Protein AF-A0A933NCF4-F1 (afdb_monomer)

pLDDT: mean 85.51, std 15.89, range [31.7, 97.94]

Sequence (142 aa):
MVDAKTGATLSNQYRYEPEQPKRKHHWNSSDAGFVAIDGTLVAKCPADVSSAEAESELNSGIAWFKGGGQDPDRIYVVWRGALFRAVRTRAGLSYHGFPEHRDELEVLPKHVRLAIFHRARELGQEEALRDWIARQPSRGDA

Foldseek 3Di:
DDDPDAQDQDPAQAAEDEDPDCPVAPDPAQDWAWDDDPLDIDTHHGPPDDRVNVSVQQNRFGADDDPDDPGGQWTWGQDPLFIKIWGDPDPRYYTYITTDALVNLVPDDPSSNVVNLVVCVVVVNNVSNVVRRVPHDDSVVD

Secondary structure (DSSP, 8-state):
------SPPPSSPPEE---S-GGG----SSS-EEEEETTEEEEE--TT--HHHHHHHHHTSEEE-SSS-SS-SEEEEEETTEEEEEEEEETTTEEEEEEPPHHHHHTS-HHHHHHHHHHHHHTT-HHHHHHHHHTSPPGGG-

Nearest PDB structures (foldseek):
  3bpq-assembly1_B  TM=4.650E-01  e=5.357E+00  Methanocaldococcus jannaschii DSM 2661
  1xbp-assembly1_T  TM=2.454E-01  e=1.547E+00  Deinococcus radiodurans
  3g5o-assembly1_B  TM=5.088E-01  e=9.970E+00  Mycobacterium tuberculosis H37Rv
  2khe-assembly1_A  TM=4.736E-01  e=9.970E+00  Thermus thermophilus HB8

Solvent-accessible surface area (backbone atoms only — not comparable to full-atom values): 8354 Å² total; per-residue (Å²): 136,86,78,87,79,65,76,47,74,58,91,62,84,49,42,60,46,80,82,81,80,59,84,90,54,79,39,95,39,80,60,67,45,70,47,68,55,95,62,39,76,42,65,24,52,32,59,75,70,44,69,68,55,51,21,55,45,55,48,69,22,42,47,38,60,81,87,73,58,96,52,58,53,32,32,40,31,76,55,97,25,35,52,29,39,24,37,63,75,38,88,86,44,26,28,33,73,42,47,54,53,56,76,62,55,69,74,43,58,67,70,59,52,49,48,52,50,50,52,20,47,78,70,72,25,38,66,49,31,52,54,49,48,71,72,51,80,56,83,88,75,66

Mean predicted aligned error: 6.55 Å

Structure (mmCIF, N/CA/C/O backbone):
data_AF-A0A933NCF4-F1
#
_entry.id   AF-A0A933NCF4-F1
#
loop_
_atom_site.group_PDB
_atom_site.id
_atom_site.type_symbol
_atom_site.label_atom_id
_atom_site.label_alt_id
_atom_site.label_comp_id
_atom_site.label_asym_id
_atom_site.label_entity_id
_atom_site.label_seq_id
_atom_site.pdbx_PDB_ins_code
_atom_site.Cartn_x
_atom_site.Cartn_y
_atom_site.Cartn_z
_atom_site.occupancy
_atom_site.B_iso_or_equiv
_atom_site.auth_seq_id
_atom_site.auth_comp_id
_atom_site.auth_asym_id
_atom_site.auth_atom_id
_atom_site.pdbx_PDB_model_num
ATOM 1 N N . MET A 1 1 ? -5.644 -5.356 30.635 1.00 32.31 1 MET A N 1
ATOM 2 C CA . MET A 1 1 ? -4.675 -5.399 29.520 1.00 32.31 1 MET A CA 1
ATOM 3 C C . MET A 1 1 ? -5.426 -4.895 28.306 1.00 32.31 1 MET A C 1
ATOM 5 O O . MET A 1 1 ? -6.384 -5.547 27.927 1.00 32.31 1 MET A O 1
ATOM 9 N N . VAL A 1 2 ? -5.133 -3.680 27.844 1.00 37.25 2 VAL A N 1
ATOM 10 C CA . VAL A 1 2 ? -5.957 -2.983 26.842 1.00 37.25 2 VAL A CA 1
ATOM 11 C C . VAL A 1 2 ? -5.555 -3.350 25.416 1.00 37.25 2 VAL A C 1
ATOM 13 O O . VAL A 1 2 ? -4.380 -3.552 25.116 1.00 37.25 2 VAL A O 1
ATOM 16 N N . ASP A 1 3 ? -6.592 -3.459 24.596 1.00 31.70 3 ASP A N 1
ATOM 17 C CA . ASP A 1 3 ? -6.702 -4.080 23.286 1.00 31.70 3 ASP A CA 1
ATOM 18 C C . ASP A 1 3 ? -5.779 -3.532 22.191 1.00 31.70 3 ASP A C 1
ATOM 20 O O . ASP A 1 3 ? -5.630 -2.323 21.998 1.00 31.70 3 ASP A O 1
ATOM 24 N N . ALA A 1 4 ? -5.255 -4.451 21.375 1.00 41.00 4 ALA A N 1
ATOM 25 C CA . ALA A 1 4 ? -4.767 -4.149 20.037 1.00 41.00 4 ALA A CA 1
ATOM 26 C C . ALA A 1 4 ? -5.975 -3.766 19.165 1.00 41.00 4 ALA A C 1
ATOM 28 O O . ALA A 1 4 ? -6.655 -4.635 18.621 1.00 41.00 4 ALA A O 1
ATOM 29 N N . LYS A 1 5 ? -6.284 -2.465 19.091 1.00 41.84 5 LYS A N 1
ATOM 30 C CA . LYS A 1 5 ? -7.397 -1.952 18.286 1.00 41.84 5 LYS A CA 1
ATOM 31 C C . LY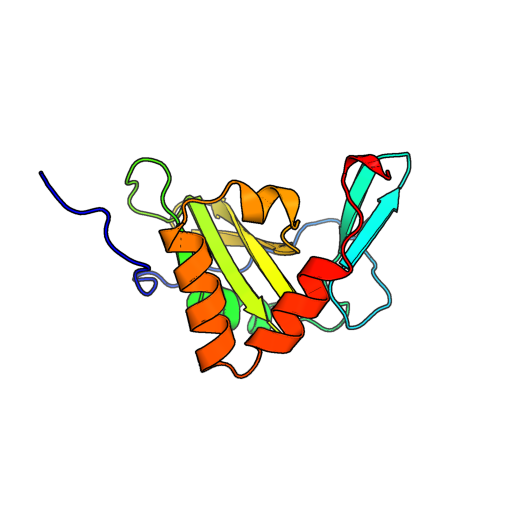S A 1 5 ? -7.215 -2.340 16.816 1.00 41.84 5 LYS A C 1
ATOM 33 O O . LYS A 1 5 ? -6.271 -1.933 16.145 1.00 41.84 5 LYS A O 1
ATOM 38 N N . THR A 1 6 ? -8.161 -3.162 16.386 1.00 44.41 6 THR A N 1
ATOM 39 C CA . THR A 1 6 ? -8.505 -3.629 15.044 1.00 44.41 6 THR A CA 1
ATOM 40 C C . THR A 1 6 ? -8.459 -2.511 14.002 1.00 44.41 6 THR A C 1
ATOM 42 O O . THR A 1 6 ? -8.674 -1.357 14.360 1.00 44.41 6 THR A O 1
ATOM 45 N N . GLY A 1 7 ? -8.226 -2.874 12.731 1.00 46.50 7 GLY A N 1
ATOM 46 C CA . GLY A 1 7 ? -8.176 -1.999 11.549 1.00 46.50 7 GLY A CA 1
ATOM 47 C C . GLY A 1 7 ? -9.205 -0.872 11.572 1.00 46.50 7 GLY A C 1
ATOM 48 O O . GLY A 1 7 ? -10.337 -1.036 11.126 1.00 46.50 7 GLY A O 1
ATOM 49 N N . ALA A 1 8 ? -8.790 0.255 12.143 1.00 50.12 8 ALA A N 1
ATOM 50 C CA . ALA A 1 8 ? -9.633 1.411 12.347 1.00 50.12 8 ALA A CA 1
ATOM 51 C C . ALA A 1 8 ? -9.756 2.163 11.0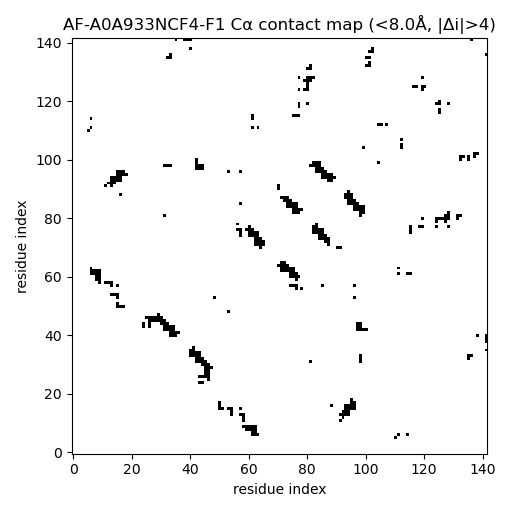26 1.00 50.12 8 ALA A C 1
ATOM 53 O O . ALA A 1 8 ? -8.749 2.462 10.381 1.00 50.12 8 ALA A O 1
ATOM 54 N N . THR A 1 9 ? -10.991 2.482 10.652 1.00 54.72 9 THR A N 1
ATOM 55 C CA . THR A 1 9 ? -11.291 3.476 9.625 1.00 54.72 9 THR A CA 1
ATOM 56 C C . THR A 1 9 ? -10.524 4.759 9.946 1.00 54.72 9 THR A C 1
ATOM 58 O O . THR A 1 9 ? -10.500 5.196 11.101 1.00 54.72 9 THR A O 1
ATOM 61 N N . LEU A 1 10 ? -9.866 5.340 8.943 1.00 63.72 10 LEU A N 1
ATOM 62 C CA . LEU A 1 10 ? -9.057 6.543 9.116 1.00 63.72 10 LEU A CA 1
ATOM 63 C C . LEU A 1 10 ? -9.941 7.690 9.617 1.00 63.72 10 LEU A C 1
ATOM 65 O O . LEU A 1 10 ? -10.940 8.038 8.993 1.00 63.72 10 LEU A O 1
ATOM 69 N N . SER A 1 11 ? -9.587 8.268 10.765 1.00 63.53 11 SER A N 1
ATOM 70 C CA . SER A 1 11 ? -10.312 9.402 11.351 1.00 63.53 11 SER A CA 1
ATOM 71 C C . SER A 1 11 ? -9.918 10.747 10.734 1.00 63.53 11 SER A C 1
ATOM 73 O O . SER A 1 11 ? -10.637 11.727 10.905 1.00 63.53 11 SER A O 1
ATOM 75 N N . ASN A 1 12 ? -8.785 10.793 10.027 1.00 75.56 12 ASN A N 1
ATOM 76 C CA . ASN A 1 12 ? -8.256 11.978 9.360 1.00 75.56 12 ASN A CA 1
ATOM 77 C C . ASN A 1 12 ? -8.249 11.763 7.846 1.00 75.56 12 ASN A C 1
ATOM 79 O O . ASN A 1 12 ? -7.929 10.672 7.379 1.00 75.56 12 ASN A O 1
ATOM 83 N N . GLN A 1 13 ? -8.542 12.828 7.096 1.00 88.50 13 GLN A N 1
ATOM 84 C CA . GLN A 1 13 ? -8.290 12.858 5.659 1.00 88.50 13 GLN A CA 1
ATOM 85 C C . GLN A 1 13 ? -6.817 13.188 5.406 1.00 88.50 13 GLN A C 1
ATOM 87 O O . GLN A 1 13 ? -6.347 14.275 5.748 1.00 88.50 13 GLN A O 1
ATOM 92 N N . TYR A 1 14 ? -6.098 12.252 4.802 1.00 92.44 14 TYR A N 1
ATOM 93 C CA . TYR A 1 14 ? -4.702 12.390 4.414 1.00 92.44 14 TYR A CA 1
ATOM 94 C C . TYR A 1 14 ? -4.569 12.710 2.929 1.00 92.44 14 TYR A C 1
ATOM 96 O O . TYR A 1 14 ? -5.355 12.244 2.107 1.00 92.44 14 TYR A O 1
ATOM 104 N N . ARG A 1 15 ? -3.538 13.479 2.579 1.00 94.75 15 ARG A N 1
ATOM 105 C CA . ARG A 1 15 ? -3.219 13.805 1.188 1.00 94.75 15 ARG A CA 1
ATOM 106 C C . ARG A 1 15 ? -2.280 12.783 0.575 1.00 94.75 15 ARG A C 1
ATOM 108 O O . ARG A 1 15 ? -1.304 12.378 1.213 1.00 94.75 15 ARG A O 1
ATOM 115 N N . TYR A 1 16 ? -2.530 12.429 -0.679 1.00 92.44 16 TYR A N 1
ATOM 116 C CA . TYR A 1 16 ? -1.577 11.639 -1.448 1.00 92.44 16 TYR A CA 1
ATOM 117 C C . TYR A 1 16 ? -0.459 12.531 -1.995 1.00 92.44 16 TYR A C 1
ATOM 119 O O . TYR A 1 16 ? -0.705 13.545 -2.650 1.00 92.44 16 TYR A O 1
ATOM 127 N N . GLU A 1 17 ? 0.786 12.140 -1.743 1.00 90.69 17 GLU A N 1
ATOM 128 C CA . GLU A 1 17 ? 1.973 12.844 -2.216 1.00 90.69 17 GLU A CA 1
ATOM 129 C C . GLU A 1 17 ? 2.754 11.941 -3.183 1.00 90.69 17 GLU A C 1
ATOM 131 O O . GLU A 1 17 ? 3.308 10.924 -2.762 1.00 90.69 17 GLU A O 1
ATOM 136 N N . PRO A 1 18 ? 2.789 12.249 -4.493 1.00 83.75 18 PRO A N 1
ATOM 137 C CA . PRO A 1 18 ? 3.557 11.467 -5.456 1.00 83.75 18 PRO A CA 1
ATOM 138 C C . PRO A 1 18 ? 5.061 11.741 -5.317 1.00 83.75 18 PRO A C 1
ATOM 140 O O . PRO A 1 18 ? 5.474 12.856 -5.000 1.00 83.75 18 PRO A O 1
ATOM 143 N N . GLU A 1 19 ? 5.895 10.749 -5.630 1.00 73.94 19 GLU A N 1
ATOM 144 C CA . GLU A 1 19 ? 7.352 10.916 -5.638 1.00 73.94 19 GLU A CA 1
ATOM 145 C C . GLU A 1 19 ? 7.801 11.881 -6.759 1.00 73.94 19 GLU A C 1
ATOM 147 O O . GLU A 1 19 ? 7.357 11.782 -7.910 1.00 73.94 19 GLU A O 1
ATOM 152 N N . GLN A 1 20 ? 8.707 12.815 -6.438 1.00 60.81 20 GLN A N 1
ATOM 153 C CA . GLN A 1 20 ? 9.391 13.683 -7.407 1.00 60.81 20 GLN A CA 1
ATOM 154 C C . GLN A 1 20 ? 10.915 13.458 -7.342 1.00 60.81 20 GLN A C 1
ATOM 156 O O . GLN A 1 20 ? 11.446 13.467 -6.234 1.00 60.81 20 GLN A O 1
ATOM 161 N N . PRO A 1 21 ? 11.666 13.348 -8.465 1.00 56.16 21 PRO A N 1
ATOM 162 C CA . PRO A 1 21 ? 11.265 13.308 -9.874 1.00 56.16 21 PRO A CA 1
ATOM 163 C C . PRO A 1 21 ? 11.154 11.876 -10.455 1.00 56.16 21 PRO A C 1
ATOM 165 O O . PRO A 1 21 ? 11.980 11.000 -10.209 1.00 56.16 21 PRO A O 1
ATOM 168 N N . LYS A 1 22 ? 10.174 11.686 -11.350 1.00 54.69 22 LYS A N 1
ATOM 169 C CA . LYS A 1 22 ? 9.673 10.416 -11.930 1.00 54.69 22 LYS A CA 1
ATOM 170 C C . LYS A 1 22 ? 10.653 9.555 -12.757 1.00 54.69 22 LYS A C 1
ATOM 172 O O . LYS A 1 22 ? 10.257 8.521 -13.295 1.00 54.69 22 LYS A O 1
ATOM 177 N N . ARG A 1 23 ? 11.926 9.937 -12.906 1.00 48.62 23 ARG A N 1
ATOM 178 C CA . ARG A 1 23 ? 12.799 9.401 -13.974 1.00 48.62 23 ARG A CA 1
ATOM 179 C C . ARG A 1 23 ? 13.133 7.905 -13.829 1.00 48.62 23 ARG A C 1
ATOM 181 O O . ARG A 1 23 ? 13.446 7.266 -14.826 1.00 48.62 23 ARG A O 1
ATOM 188 N N . LYS A 1 24 ? 13.025 7.332 -12.623 1.00 48.88 24 LYS A N 1
ATOM 189 C CA . LYS A 1 24 ? 13.285 5.903 -12.357 1.00 48.88 24 LYS A CA 1
ATOM 190 C C . LYS A 1 24 ? 12.023 5.030 -12.307 1.00 48.88 24 LYS A C 1
ATOM 192 O O . LYS A 1 24 ? 12.143 3.815 -12.168 1.00 48.88 24 LYS A O 1
ATOM 197 N N . HIS A 1 25 ? 10.823 5.601 -12.464 1.00 51.31 25 HIS A N 1
ATOM 198 C CA . HIS A 1 25 ? 9.548 4.910 -12.199 1.00 51.31 25 HIS A CA 1
ATOM 199 C C . HIS A 1 25 ? 8.507 5.044 -13.320 1.00 51.31 25 HIS A C 1
ATOM 201 O O . HIS A 1 25 ? 7.341 4.757 -13.079 1.00 51.31 25 HIS A O 1
ATOM 207 N N . HIS A 1 26 ? 8.901 5.421 -14.546 1.00 57.88 26 HIS A N 1
ATOM 208 C CA . HIS A 1 26 ? 8.020 5.324 -15.720 1.00 57.88 26 HIS A CA 1
ATOM 209 C C . HIS A 1 26 ? 7.784 3.852 -16.064 1.00 57.88 26 HIS A C 1
ATOM 211 O O . HIS A 1 26 ? 8.465 3.244 -16.886 1.00 57.88 26 HIS A O 1
ATOM 217 N N . TRP A 1 27 ? 6.863 3.256 -15.329 1.00 75.12 27 TRP A N 1
ATOM 218 C CA . TRP A 1 27 ? 6.255 1.994 -15.661 1.00 75.12 27 TRP A CA 1
ATOM 219 C C . TRP A 1 27 ? 5.303 2.237 -16.834 1.00 75.12 27 TRP A C 1
ATOM 221 O O . TRP A 1 27 ? 4.514 3.173 -16.790 1.00 75.12 27 TRP A O 1
ATOM 231 N N . ASN A 1 28 ? 5.400 1.431 -17.891 1.00 75.19 28 ASN A N 1
ATOM 232 C CA . ASN A 1 28 ? 4.546 1.549 -19.082 1.00 75.19 28 ASN A CA 1
ATOM 233 C C . ASN A 1 28 ? 3.357 0.571 -19.046 1.00 75.19 28 ASN A C 1
ATOM 235 O O . ASN A 1 28 ? 2.771 0.279 -20.084 1.00 75.19 28 ASN A O 1
ATOM 239 N N . SER A 1 29 ? 3.028 0.022 -17.875 1.00 81.75 29 SER A N 1
ATOM 240 C CA . SER A 1 29 ? 1.931 -0.932 -17.702 1.00 81.75 29 SER A CA 1
ATOM 241 C C . SER A 1 29 ? 0.842 -0.370 -16.780 1.00 81.75 29 SER A C 1
ATOM 243 O O . SER A 1 29 ? 1.085 0.507 -15.949 1.00 81.75 29 SER A O 1
ATOM 245 N N . SER A 1 30 ? -0.387 -0.847 -16.963 1.00 85.25 30 SER A N 1
ATOM 246 C CA . SER A 1 30 ? -1.540 -0.544 -16.108 1.00 85.25 30 SER A CA 1
ATOM 247 C C . SER A 1 30 ? -1.583 -1.392 -14.833 1.00 85.25 30 SER A C 1
ATOM 249 O O . SER A 1 30 ? -2.469 -1.213 -14.003 1.00 85.25 30 SER A O 1
ATOM 251 N N . ASP A 1 31 ? -0.654 -2.336 -14.675 1.00 87.81 31 ASP A N 1
ATOM 252 C CA . ASP A 1 31 ? -0.645 -3.282 -13.561 1.00 87.81 31 ASP A CA 1
ATOM 253 C C . ASP A 1 31 ? 0.489 -2.972 -12.597 1.00 87.81 31 ASP A C 1
ATOM 255 O O . ASP A 1 31 ? 1.604 -2.686 -13.016 1.00 87.81 31 ASP A O 1
ATOM 259 N N . ALA A 1 32 ? 0.239 -3.049 -11.292 1.00 91.50 32 ALA A N 1
ATOM 260 C CA . ALA A 1 32 ? 1.289 -2.836 -10.305 1.00 91.50 32 ALA A CA 1
ATOM 261 C C . ALA A 1 32 ? 2.284 -3.999 -10.333 1.00 91.50 32 ALA A C 1
ATOM 263 O O . ALA A 1 32 ? 1.885 -5.160 -10.477 1.00 91.50 32 ALA A O 1
ATOM 264 N N . GLY A 1 33 ? 3.568 -3.720 -10.127 1.00 91.88 33 GLY A N 1
ATOM 265 C CA . GLY A 1 33 ? 4.567 -4.780 -10.145 1.00 91.88 33 GLY A CA 1
ATOM 266 C C . GLY A 1 33 ? 5.933 -4.377 -9.626 1.00 91.88 33 GLY A C 1
ATOM 267 O O . GLY A 1 33 ? 6.117 -3.324 -9.013 1.00 91.88 33 GLY A O 1
ATOM 268 N N . PHE A 1 34 ? 6.890 -5.261 -9.883 1.00 91.31 34 PHE A N 1
ATOM 269 C CA . PHE A 1 34 ? 8.272 -5.123 -9.461 1.00 91.31 34 PHE A CA 1
ATOM 270 C C . PHE A 1 34 ? 9.205 -5.489 -10.612 1.00 91.31 34 PHE A C 1
ATOM 272 O O . PHE A 1 34 ? 8.904 -6.393 -11.389 1.00 91.31 34 PHE A O 1
ATOM 279 N N . VAL A 1 35 ? 10.339 -4.799 -10.708 1.00 88.81 35 VAL A N 1
ATOM 280 C CA . VAL A 1 35 ? 11.424 -5.130 -11.646 1.00 88.81 35 VAL A CA 1
ATOM 281 C C . VAL A 1 35 ? 12.758 -5.097 -10.928 1.00 88.81 35 VAL A C 1
ATOM 283 O O . VAL A 1 35 ? 13.005 -4.188 -10.138 1.00 88.81 35 VAL A O 1
ATOM 286 N N . ALA A 1 36 ? 13.622 -6.064 -11.220 1.00 88.38 36 ALA A N 1
ATOM 287 C CA . ALA A 1 36 ? 15.010 -6.020 -10.791 1.00 88.38 36 ALA A CA 1
ATOM 288 C C . ALA A 1 36 ? 15.781 -5.026 -11.675 1.00 88.38 36 ALA A C 1
ATOM 290 O O . ALA A 1 36 ? 15.765 -5.128 -12.902 1.00 88.38 36 ALA A O 1
ATOM 291 N N . ILE A 1 37 ? 16.423 -4.041 -11.052 1.00 85.25 37 ILE A N 1
ATOM 292 C CA . ILE A 1 37 ? 17.336 -3.087 -11.688 1.00 85.25 37 ILE A CA 1
ATOM 293 C C . ILE A 1 37 ? 18.622 -3.123 -1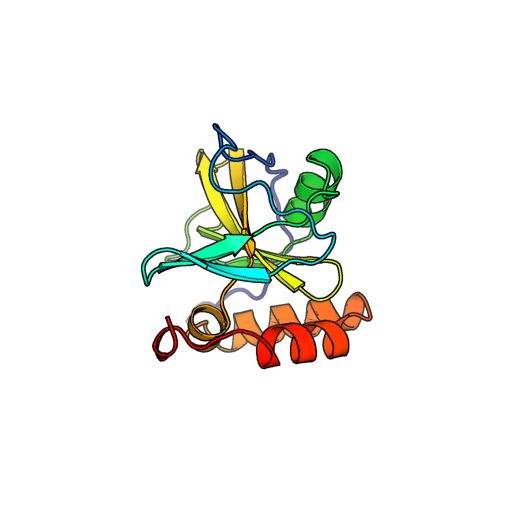0.869 1.00 85.25 37 ILE A C 1
ATOM 295 O O . ILE A 1 37 ? 18.590 -2.797 -9.685 1.00 85.25 37 ILE A O 1
ATOM 299 N N . ASP A 1 38 ? 19.729 -3.543 -11.481 1.00 85.50 38 ASP A N 1
ATOM 300 C CA . ASP A 1 38 ? 21.044 -3.652 -10.831 1.00 85.50 38 ASP A CA 1
ATOM 301 C C . ASP A 1 38 ? 21.001 -4.430 -9.497 1.00 85.50 38 ASP A C 1
ATOM 303 O O . ASP A 1 38 ? 21.497 -3.970 -8.468 1.00 85.50 38 ASP A O 1
ATOM 307 N N . GLY A 1 39 ? 20.324 -5.584 -9.485 1.00 82.94 39 GLY A N 1
ATOM 308 C CA . GLY A 1 39 ? 20.160 -6.420 -8.286 1.00 82.94 39 GLY A CA 1
ATOM 309 C C . GLY A 1 39 ? 19.198 -5.864 -7.232 1.00 82.94 39 GLY A C 1
ATOM 310 O O . GLY A 1 39 ? 19.039 -6.424 -6.152 1.00 82.94 39 GLY A O 1
ATOM 311 N N . THR A 1 40 ? 18.545 -4.734 -7.515 1.00 84.19 40 THR A N 1
ATOM 312 C CA . THR A 1 40 ? 17.574 -4.112 -6.614 1.00 84.19 40 THR A CA 1
ATOM 313 C C . THR A 1 40 ? 16.171 -4.283 -7.162 1.00 84.19 40 THR A C 1
ATOM 315 O O . THR A 1 40 ? 15.858 -3.839 -8.267 1.00 84.19 40 THR A O 1
ATOM 318 N N . LEU A 1 41 ? 15.290 -4.878 -6.364 1.00 88.50 41 LEU A N 1
ATOM 319 C CA . LEU A 1 41 ? 13.883 -4.978 -6.711 1.00 88.50 41 LEU A CA 1
ATOM 320 C C . LEU A 1 41 ? 13.182 -3.625 -6.514 1.00 88.50 41 LEU A C 1
ATOM 322 O O . LEU A 1 41 ? 13.062 -3.125 -5.396 1.00 88.50 41 LEU A O 1
ATOM 326 N N . VAL A 1 42 ? 12.707 -3.032 -7.606 1.00 87.75 42 VAL A N 1
ATOM 327 C CA . VAL A 1 42 ? 12.062 -1.716 -7.627 1.00 87.75 42 VAL A CA 1
ATOM 328 C C . VAL A 1 42 ? 10.558 -1.876 -7.800 1.00 87.75 42 VAL A C 1
ATOM 330 O O . VAL A 1 42 ? 10.103 -2.431 -8.800 1.00 87.75 42 VAL A O 1
ATOM 333 N N . ALA A 1 43 ? 9.793 -1.341 -6.847 1.00 90.38 43 ALA A N 1
ATOM 334 C CA . ALA A 1 43 ? 8.337 -1.276 -6.911 1.00 90.38 43 ALA A CA 1
ATOM 335 C C . ALA A 1 43 ? 7.869 -0.261 -7.964 1.00 90.38 43 ALA A C 1
ATOM 337 O O . ALA A 1 43 ? 8.480 0.798 -8.163 1.00 90.38 43 ALA A O 1
ATOM 338 N N . LYS A 1 44 ? 6.788 -0.598 -8.666 1.00 89.38 44 LYS A N 1
ATOM 339 C CA . LYS A 1 44 ? 6.306 0.166 -9.814 1.00 89.38 44 LYS A CA 1
ATOM 340 C C . LYS A 1 44 ? 4.793 0.309 -9.788 1.00 89.38 44 LYS A C 1
ATOM 342 O O . LYS A 1 44 ? 4.053 -0.674 -9.845 1.00 89.38 44 LYS A O 1
ATOM 347 N N . CYS A 1 45 ? 4.357 1.559 -9.694 1.00 89.19 45 CYS A N 1
ATOM 348 C CA . CYS A 1 45 ? 2.951 1.921 -9.741 1.00 89.19 45 CYS A CA 1
ATOM 349 C C . CYS A 1 45 ? 2.423 1.853 -11.181 1.00 89.19 45 CYS A C 1
ATOM 351 O O . CYS A 1 45 ? 3.176 2.147 -12.114 1.00 89.19 45 CYS A O 1
ATOM 353 N N . PRO A 1 46 ? 1.135 1.532 -11.363 1.00 88.38 46 PRO A N 1
ATOM 354 C CA . PRO A 1 46 ? 0.462 1.655 -12.649 1.00 88.38 46 PRO A CA 1
ATOM 355 C C . PRO A 1 46 ? 0.586 3.048 -13.253 1.00 88.38 46 PRO A C 1
ATOM 357 O O . PRO A 1 46 ? 0.557 4.051 -12.542 1.00 88.38 46 PRO A O 1
ATOM 360 N N . ALA A 1 47 ? 0.736 3.106 -14.573 1.00 85.75 47 ALA A N 1
ATOM 361 C CA . ALA A 1 47 ? 0.914 4.361 -15.300 1.00 85.75 47 ALA A CA 1
ATOM 362 C C . ALA A 1 47 ? -0.346 5.243 -15.297 1.00 85.75 47 ALA A C 1
ATOM 364 O O . ALA A 1 47 ? -0.259 6.455 -15.495 1.00 85.75 47 ALA A O 1
ATOM 365 N N . ASP A 1 48 ? -1.506 4.617 -15.113 1.00 87.06 48 ASP A N 1
ATOM 366 C CA . ASP A 1 48 ? -2.841 5.197 -15.231 1.00 87.06 48 ASP A CA 1
ATOM 367 C C . ASP A 1 48 ? -3.457 5.608 -13.887 1.00 87.06 48 ASP A C 1
ATOM 369 O O . ASP A 1 48 ? -4.511 6.242 -13.884 1.00 87.06 48 ASP A O 1
ATOM 373 N N . VAL A 1 49 ? -2.803 5.320 -12.753 1.00 87.81 49 VAL A N 1
ATOM 374 C CA . VAL A 1 49 ? -3.315 5.744 -11.444 1.00 87.81 49 VAL A CA 1
ATOM 375 C C . VAL A 1 49 ? -3.235 7.265 -11.307 1.00 87.81 49 VAL A C 1
ATOM 377 O O . VAL A 1 49 ? -2.164 7.879 -11.391 1.00 87.81 49 VAL A O 1
ATOM 380 N N . SER A 1 50 ? -4.386 7.900 -11.089 1.00 90.31 50 SER A N 1
ATOM 381 C CA . SER A 1 50 ? -4.446 9.345 -10.863 1.00 90.31 50 SER A CA 1
ATOM 382 C C . SER A 1 50 ? -4.158 9.688 -9.399 1.00 90.31 50 SER A C 1
ATOM 384 O O . SER A 1 50 ? -4.443 8.902 -8.497 1.00 90.31 50 SER A O 1
ATOM 386 N N . SER A 1 51 ? -3.644 10.891 -9.124 1.00 90.31 51 SER A N 1
ATOM 387 C CA . SER A 1 51 ? -3.437 11.336 -7.736 1.00 90.31 51 SER A CA 1
ATOM 388 C C . SER A 1 51 ? -4.741 11.396 -6.934 1.00 90.31 51 SER A C 1
ATOM 390 O O . SER A 1 51 ? -4.725 11.126 -5.741 1.00 90.31 51 SER A O 1
ATOM 392 N N . ALA A 1 52 ? -5.859 11.741 -7.581 1.00 91.12 52 ALA A N 1
ATOM 393 C CA . ALA A 1 52 ? -7.167 11.812 -6.933 1.00 91.12 52 ALA A CA 1
ATOM 394 C C . ALA A 1 52 ? -7.683 10.420 -6.547 1.00 91.12 52 ALA A C 1
ATOM 396 O O . ALA A 1 52 ? -8.196 10.229 -5.448 1.00 91.12 52 ALA A O 1
ATOM 397 N N . GLU A 1 53 ? -7.500 9.440 -7.431 1.00 92.62 53 GLU A N 1
ATOM 398 C CA . GLU A 1 53 ? -7.816 8.043 -7.141 1.00 92.62 53 GLU A CA 1
ATOM 399 C C . GLU A 1 53 ? -6.925 7.503 -6.022 1.00 92.62 53 GLU A C 1
ATOM 401 O O . GLU A 1 53 ? -7.435 6.991 -5.032 1.00 92.62 53 GLU A O 1
ATOM 406 N N . ALA A 1 54 ? -5.609 7.714 -6.107 1.00 92.75 54 ALA A N 1
ATOM 407 C CA . ALA A 1 54 ? -4.676 7.304 -5.062 1.00 92.75 54 ALA A CA 1
ATOM 408 C C . ALA A 1 54 ? -5.010 7.924 -3.694 1.00 92.75 54 ALA A C 1
ATOM 410 O O . ALA A 1 54 ? -4.898 7.250 -2.674 1.00 92.75 54 ALA A O 1
ATOM 411 N N . GLU A 1 55 ? -5.448 9.186 -3.657 1.00 94.56 55 GLU A N 1
ATOM 412 C CA . GLU A 1 55 ? -5.893 9.848 -2.427 1.00 94.56 55 GLU A CA 1
ATOM 413 C C . GLU A 1 55 ? -7.208 9.266 -1.894 1.00 94.56 55 GLU A C 1
ATOM 415 O O . GLU A 1 55 ? -7.327 9.021 -0.693 1.00 94.56 55 GLU A O 1
ATOM 420 N N . SER A 1 56 ? -8.184 9.006 -2.768 1.00 93.94 56 SER A N 1
ATOM 421 C CA . SER A 1 56 ? -9.443 8.350 -2.393 1.00 93.94 56 SER A CA 1
ATOM 422 C C . SER A 1 56 ? -9.179 6.981 -1.767 1.00 93.94 56 SER A C 1
ATOM 424 O O . SER A 1 56 ? -9.668 6.672 -0.679 1.00 93.94 56 SER A O 1
ATOM 426 N N . GLU A 1 57 ? -8.342 6.180 -2.422 1.00 93.69 57 GLU A N 1
ATOM 427 C CA . GLU A 1 57 ? -7.987 4.844 -1.963 1.00 93.69 57 GLU A CA 1
ATOM 428 C C . GLU A 1 57 ? -7.185 4.879 -0.658 1.00 93.69 57 GLU A C 1
ATOM 430 O O . GLU A 1 57 ? -7.507 4.142 0.276 1.00 93.69 57 GLU A O 1
ATOM 435 N N . LEU A 1 58 ? -6.211 5.794 -0.545 1.00 94.50 58 LEU A N 1
ATOM 436 C CA . LEU A 1 58 ? -5.448 6.043 0.683 1.00 94.50 58 LEU A CA 1
ATOM 437 C C . LEU A 1 58 ? -6.380 6.262 1.876 1.00 94.50 58 LEU A C 1
ATOM 439 O O . LEU A 1 58 ? -6.189 5.649 2.923 1.00 94.50 58 LEU A O 1
ATOM 443 N N . ASN A 1 59 ? -7.403 7.099 1.713 1.00 94.56 59 ASN A N 1
ATOM 444 C CA . ASN A 1 59 ? -8.337 7.444 2.784 1.00 94.56 59 ASN A CA 1
ATOM 445 C C . ASN A 1 59 ? -9.356 6.342 3.116 1.00 94.56 59 ASN A C 1
ATOM 447 O O . ASN A 1 59 ? -10.021 6.421 4.149 1.00 94.56 59 ASN A O 1
ATOM 451 N N . SER A 1 60 ? -9.449 5.293 2.295 1.00 91.38 60 SER A N 1
ATOM 452 C CA . SER A 1 60 ? -10.251 4.093 2.574 1.00 91.38 60 SER A CA 1
ATOM 453 C C . SER A 1 60 ? -9.413 2.886 3.029 1.00 91.38 60 SER A C 1
ATOM 455 O O . SER A 1 60 ? -9.948 1.796 3.253 1.00 91.38 60 SER A O 1
ATOM 457 N N . GLY A 1 61 ? -8.095 3.074 3.150 1.00 94.00 61 GLY A N 1
ATOM 458 C CA . GLY A 1 61 ? -7.136 2.022 3.450 1.00 94.00 61 GLY A CA 1
ATOM 459 C C . GLY A 1 61 ? -7.129 1.560 4.908 1.00 94.00 61 GLY A C 1
ATOM 460 O O . GLY A 1 61 ? -7.792 2.094 5.795 1.00 94.00 61 GLY A O 1
ATOM 461 N N . ILE A 1 62 ? -6.318 0.537 5.160 1.00 95.62 62 ILE A N 1
ATOM 462 C CA . ILE A 1 62 ? -6.155 -0.098 6.465 1.00 95.62 62 ILE A CA 1
ATOM 463 C C . ILE A 1 62 ? -4.973 0.544 7.181 1.00 95.62 62 ILE A C 1
ATOM 465 O O . ILE A 1 62 ? -3.817 0.342 6.799 1.00 95.62 62 ILE A O 1
ATOM 469 N N . ALA A 1 63 ? -5.255 1.285 8.247 1.00 94.12 63 ALA A N 1
ATOM 470 C CA . ALA A 1 63 ? -4.226 1.862 9.098 1.00 94.12 63 ALA A CA 1
ATOM 471 C C . ALA A 1 63 ? -3.425 0.799 9.858 1.00 94.12 63 ALA A C 1
ATOM 473 O O . ALA A 1 63 ? -3.974 -0.144 10.433 1.00 94.12 63 ALA A O 1
ATOM 474 N N . TRP A 1 64 ? -2.118 1.020 9.945 1.00 93.62 64 TRP A N 1
ATOM 475 C CA . TRP A 1 64 ? -1.222 0.296 10.828 1.00 93.62 64 TRP A CA 1
ATOM 476 C C . TRP A 1 64 ? -0.373 1.263 11.647 1.00 93.62 64 TRP A C 1
ATOM 478 O O . TRP A 1 64 ? 0.267 2.164 11.105 1.00 93.62 64 TRP A O 1
ATOM 488 N N . PHE A 1 65 ? -0.348 1.033 12.959 1.00 92.06 65 PHE A N 1
ATOM 489 C CA . PHE A 1 65 ? 0.342 1.864 13.940 1.00 92.06 65 PHE A CA 1
ATOM 490 C C . PHE A 1 65 ? 1.461 1.057 14.600 1.00 92.06 65 PHE A C 1
ATOM 492 O O . PHE A 1 65 ? 1.226 0.014 15.216 1.00 92.06 65 PHE A O 1
ATOM 499 N N . LYS A 1 66 ? 2.684 1.564 14.516 1.00 85.06 66 LYS A N 1
ATOM 500 C CA . LYS A 1 66 ? 3.861 1.066 15.213 1.00 85.06 66 LYS A CA 1
ATOM 501 C C . LYS A 1 66 ? 4.055 1.903 16.478 1.00 85.06 66 LYS A C 1
ATOM 503 O O . LYS A 1 66 ? 4.604 2.995 16.449 1.00 85.06 66 LYS A O 1
ATOM 508 N N . GLY A 1 67 ? 3.614 1.370 17.615 1.00 79.94 67 GLY A N 1
ATOM 509 C CA . GLY A 1 67 ? 3.823 2.018 18.917 1.00 79.94 67 GLY A CA 1
ATOM 510 C C . GLY A 1 67 ? 2.751 3.034 19.327 1.00 79.94 67 GLY A C 1
ATOM 511 O O . GLY A 1 67 ? 2.990 3.809 20.244 1.00 79.94 67 GLY A O 1
ATOM 512 N N . GLY A 1 68 ? 1.570 3.014 18.696 1.00 77.19 68 GLY A N 1
ATOM 513 C CA . GLY A 1 68 ? 0.378 3.705 19.210 1.00 77.19 68 GLY A CA 1
ATOM 514 C C . GLY A 1 68 ? 0.357 5.227 19.040 1.00 77.19 68 GLY A C 1
ATOM 515 O O . GLY A 1 68 ? -0.310 5.908 19.815 1.00 77.19 68 GLY A O 1
ATOM 516 N N . GLY A 1 69 ? 1.080 5.765 18.052 1.00 83.44 69 GLY A N 1
ATOM 517 C CA . GLY A 1 69 ? 0.984 7.179 17.682 1.00 83.44 69 GLY A CA 1
ATOM 518 C C . GLY A 1 69 ? -0.418 7.584 17.202 1.00 83.44 69 GLY A C 1
ATOM 519 O O . GLY A 1 69 ? -1.256 6.739 16.897 1.00 83.44 69 GLY A O 1
ATOM 520 N N . GLN A 1 70 ? -0.661 8.895 17.121 1.00 87.31 70 GLN A N 1
ATOM 521 C CA . GLN A 1 70 ? -1.951 9.449 16.687 1.00 87.31 70 GLN A CA 1
ATOM 522 C C . GLN A 1 70 ? -2.246 9.192 15.201 1.00 87.31 70 GLN A C 1
ATOM 524 O O . GLN A 1 70 ? -3.396 8.995 14.824 1.00 87.31 70 GLN A O 1
ATOM 529 N N . ASP A 1 71 ? -1.206 9.176 14.371 1.00 90.44 71 ASP A N 1
ATOM 530 C CA . ASP A 1 71 ? -1.297 8.912 12.937 1.00 90.44 71 ASP A CA 1
ATOM 531 C C . ASP A 1 71 ? -0.717 7.534 12.600 1.00 90.44 71 ASP A C 1
ATOM 533 O O . ASP A 1 71 ? 0.235 7.104 13.265 1.00 90.44 71 ASP A O 1
ATOM 537 N N . PRO A 1 72 ? -1.216 6.863 11.548 1.00 93.00 72 PRO A N 1
ATOM 538 C CA . PRO A 1 72 ? -0.700 5.571 11.126 1.00 93.00 72 PRO A CA 1
ATOM 539 C C . PRO A 1 72 ? 0.741 5.675 10.625 1.00 93.00 72 PRO A C 1
ATOM 541 O O . PRO A 1 72 ? 1.150 6.634 9.975 1.00 93.00 72 PRO A O 1
ATOM 544 N N . ASP A 1 73 ? 1.556 4.676 10.920 1.00 93.12 73 ASP A N 1
ATOM 545 C CA . ASP A 1 73 ? 2.898 4.561 10.348 1.00 93.12 73 ASP A CA 1
ATOM 546 C C . ASP A 1 73 ? 2.827 4.098 8.896 1.00 93.12 73 ASP A C 1
ATOM 548 O O . ASP A 1 73 ? 3.637 4.501 8.058 1.00 93.12 73 ASP A O 1
ATOM 552 N N . ARG A 1 74 ? 1.841 3.243 8.605 1.00 95.31 74 ARG A N 1
ATOM 553 C CA . ARG A 1 74 ? 1.541 2.759 7.262 1.00 95.31 74 ARG A CA 1
ATOM 554 C C . ARG A 1 74 ? 0.041 2.705 7.040 1.00 95.31 74 ARG A C 1
ATOM 556 O O . ARG A 1 74 ? -0.711 2.411 7.966 1.00 95.31 74 ARG A O 1
ATOM 563 N N . ILE A 1 75 ? -0.373 2.907 5.800 1.00 96.44 75 ILE A N 1
ATOM 564 C CA . ILE A 1 75 ? -1.735 2.629 5.348 1.00 96.44 75 ILE A CA 1
ATOM 565 C C . ILE A 1 75 ? -1.639 1.610 4.216 1.00 96.44 75 ILE A C 1
ATOM 567 O O . ILE A 1 75 ? -0.892 1.822 3.264 1.00 96.44 75 ILE A O 1
ATOM 571 N N . TYR A 1 76 ? -2.355 0.495 4.328 1.00 97.56 76 TYR A N 1
ATOM 572 C CA . TYR A 1 76 ? -2.400 -0.527 3.284 1.00 97.56 76 TYR A CA 1
ATOM 573 C C . TYR A 1 76 ? -3.652 -0.369 2.433 1.00 97.56 76 TYR A C 1
ATOM 575 O O . TYR A 1 76 ? -4.753 -0.221 2.961 1.00 97.56 76 TYR A O 1
ATOM 583 N N . VAL A 1 77 ? -3.482 -0.435 1.119 1.00 96.94 77 VAL A N 1
ATOM 584 C CA . VAL A 1 77 ? -4.551 -0.246 0.138 1.00 96.94 77 VAL A CA 1
ATOM 585 C C . VAL A 1 77 ? -4.577 -1.447 -0.793 1.00 96.94 77 VAL A C 1
ATOM 587 O O . VAL A 1 77 ? -3.538 -1.857 -1.306 1.00 96.94 77 VAL A O 1
ATOM 590 N N . VAL A 1 78 ? -5.765 -2.003 -1.016 1.00 96.69 78 VAL A N 1
ATOM 591 C CA . VAL A 1 78 ? -5.992 -3.012 -2.054 1.00 96.69 78 VAL A CA 1
ATOM 592 C C . VAL A 1 78 ? -6.644 -2.302 -3.229 1.00 96.69 78 VAL A C 1
ATOM 594 O O . VAL A 1 78 ? -7.767 -1.827 -3.099 1.00 96.69 78 VAL A O 1
ATOM 597 N N . TRP A 1 79 ? -5.938 -2.219 -4.353 1.00 95.31 79 TRP A N 1
ATOM 598 C CA . TRP A 1 79 ? -6.429 -1.543 -5.550 1.00 95.31 79 TRP A CA 1
ATOM 599 C C . TRP A 1 79 ? -6.127 -2.380 -6.788 1.00 95.31 79 TRP A C 1
ATOM 601 O O . TRP A 1 79 ? -4.991 -2.811 -6.994 1.00 95.31 79 TRP A O 1
ATOM 611 N N . ARG A 1 80 ? -7.165 -2.646 -7.593 1.00 94.44 80 ARG A N 1
ATOM 612 C CA . ARG A 1 80 ? -7.121 -3.497 -8.798 1.00 94.44 80 ARG A CA 1
ATOM 613 C C . ARG A 1 80 ? -6.418 -4.844 -8.570 1.00 94.44 80 ARG A C 1
ATOM 615 O O . ARG A 1 80 ? -5.667 -5.318 -9.417 1.00 94.44 80 ARG A O 1
ATOM 622 N N . GLY A 1 81 ? -6.653 -5.461 -7.411 1.00 95.75 81 GLY A N 1
ATOM 623 C CA . GLY A 1 81 ? -6.044 -6.744 -7.060 1.00 95.75 81 GLY A CA 1
ATOM 624 C C . GLY A 1 81 ? -4.549 -6.672 -6.739 1.00 95.75 81 GLY A C 1
ATOM 625 O O . GLY A 1 81 ? -3.898 -7.704 -6.713 1.00 95.75 81 GLY A O 1
ATOM 626 N N . ALA A 1 82 ? -3.984 -5.493 -6.484 1.00 96.75 82 ALA A N 1
ATOM 627 C CA . ALA A 1 82 ? -2.622 -5.336 -5.984 1.00 96.75 82 ALA A CA 1
ATOM 628 C C . ALA A 1 82 ? -2.623 -4.708 -4.586 1.00 96.75 82 ALA A C 1
ATOM 630 O O . ALA A 1 82 ? -3.516 -3.931 -4.240 1.00 96.75 82 ALA A O 1
ATOM 631 N N . LEU A 1 83 ? -1.612 -5.040 -3.778 1.00 97.69 83 LEU A N 1
ATOM 632 C CA . LEU A 1 83 ? -1.414 -4.424 -2.468 1.00 97.69 83 LEU A CA 1
ATOM 633 C C . LEU A 1 83 ? -0.440 -3.260 -2.583 1.00 97.69 83 LEU A C 1
ATOM 635 O O . LEU A 1 83 ? 0.671 -3.408 -3.090 1.00 97.69 83 LEU A O 1
ATOM 639 N N . PHE A 1 84 ? -0.831 -2.126 -2.026 1.00 96.88 84 PHE A N 1
ATOM 640 C CA . PHE A 1 84 ? 0.008 -0.953 -1.870 1.00 96.88 84 PHE A CA 1
ATOM 641 C C . PHE A 1 84 ? 0.227 -0.669 -0.390 1.00 96.88 84 PHE A C 1
ATOM 643 O O . PHE A 1 84 ? -0.667 -0.850 0.441 1.00 96.88 84 PHE A O 1
ATOM 650 N N . ARG A 1 85 ? 1.421 -0.180 -0.073 1.00 96.50 85 ARG A N 1
ATOM 651 C CA . ARG A 1 85 ? 1.769 0.411 1.211 1.00 96.50 85 ARG A CA 1
ATOM 652 C C . ARG A 1 85 ? 1.993 1.895 1.005 1.00 96.50 85 ARG A C 1
ATOM 654 O O . ARG A 1 85 ? 2.845 2.297 0.217 1.00 96.50 85 ARG A O 1
ATOM 661 N N . ALA A 1 86 ? 1.276 2.698 1.773 1.00 95.94 86 ALA A N 1
ATOM 662 C CA . ALA A 1 86 ? 1.547 4.109 1.915 1.00 95.94 86 ALA A CA 1
ATOM 663 C C . ALA A 1 86 ? 2.319 4.378 3.203 1.00 95.94 86 ALA A C 1
ATOM 665 O O . ALA A 1 86 ? 1.944 3.901 4.275 1.00 95.94 86 ALA A O 1
ATOM 666 N N . VAL A 1 87 ? 3.404 5.136 3.091 1.00 93.94 87 VAL A N 1
ATOM 667 C CA . VAL A 1 87 ? 4.231 5.590 4.212 1.00 93.94 87 VAL A CA 1
ATOM 668 C C . VAL A 1 87 ? 4.096 7.093 4.366 1.00 93.94 87 VAL A C 1
ATOM 670 O O . VAL A 1 87 ? 3.886 7.820 3.398 1.00 93.94 87 VAL A O 1
ATOM 673 N N . ARG A 1 88 ? 4.207 7.563 5.600 1.00 92.94 88 ARG A N 1
ATOM 674 C CA . ARG A 1 88 ? 4.078 8.978 5.936 1.00 92.94 88 ARG A CA 1
ATOM 675 C C . ARG A 1 88 ? 5.174 9.810 5.265 1.00 92.94 88 ARG A C 1
ATOM 677 O O . ARG A 1 88 ? 6.354 9.541 5.474 1.00 92.94 88 ARG A O 1
ATOM 684 N N . THR A 1 89 ? 4.787 10.857 4.541 1.00 92.12 89 THR A N 1
ATOM 685 C CA . THR A 1 89 ? 5.700 11.921 4.089 1.00 92.12 89 THR A CA 1
ATOM 686 C C . THR A 1 89 ? 5.677 13.099 5.057 1.00 92.12 89 THR A C 1
ATOM 688 O O . THR A 1 89 ? 6.732 13.614 5.427 1.00 92.12 89 THR A O 1
ATOM 691 N N . ARG A 1 90 ? 4.491 13.487 5.547 1.00 89.81 90 ARG A N 1
ATOM 692 C CA . ARG A 1 90 ? 4.317 14.490 6.611 1.00 89.81 90 ARG A CA 1
ATOM 693 C C . ARG A 1 90 ? 3.323 13.991 7.655 1.00 89.81 90 ARG A C 1
ATOM 695 O O . ARG A 1 90 ? 2.186 13.661 7.324 1.00 89.81 90 ARG A O 1
ATOM 702 N N . ALA A 1 91 ? 3.748 13.942 8.920 1.00 86.38 91 ALA A N 1
ATOM 703 C CA . ALA A 1 91 ? 2.894 13.516 10.034 1.00 86.38 91 ALA A CA 1
ATOM 704 C C . ALA A 1 91 ? 1.600 14.332 10.094 1.00 86.38 91 ALA A C 1
ATOM 706 O O . ALA A 1 91 ? 1.629 15.547 9.913 1.00 86.38 91 ALA A O 1
ATOM 707 N N . GLY A 1 92 ? 0.476 13.644 10.296 1.00 87.56 92 GLY A N 1
ATOM 708 C CA . GLY A 1 92 ? -0.852 14.250 10.320 1.00 87.56 92 GLY A CA 1
ATOM 709 C C . GLY A 1 92 ? -1.381 14.764 8.982 1.00 87.56 92 GLY A C 1
ATOM 710 O O . GLY A 1 92 ? -2.490 15.286 8.962 1.00 87.56 92 GLY A O 1
ATOM 711 N N . LEU A 1 93 ? -0.628 14.654 7.877 1.00 92.19 93 LEU A N 1
ATOM 712 C CA . LEU A 1 93 ? -0.953 15.389 6.651 1.00 92.19 93 LEU A CA 1
ATOM 713 C C . LEU A 1 93 ? -0.881 14.559 5.370 1.00 92.19 93 LEU A C 1
ATOM 715 O O . LEU A 1 93 ? -1.862 14.536 4.630 1.00 92.19 93 LEU A O 1
ATOM 719 N N . SER A 1 94 ? 0.255 13.930 5.066 1.00 93.88 94 SER A N 1
ATOM 720 C CA . SER A 1 94 ? 0.465 13.310 3.752 1.00 93.88 94 SER A CA 1
ATOM 721 C C . SER A 1 94 ? 1.227 11.993 3.795 1.00 93.88 94 SER A C 1
ATOM 723 O O . SER A 1 94 ? 2.034 11.734 4.698 1.00 93.88 94 SER A O 1
ATOM 725 N N . TYR A 1 95 ? 0.923 11.152 2.804 1.00 95.25 95 TYR A N 1
ATOM 726 C CA . TYR A 1 95 ? 1.506 9.830 2.611 1.00 95.25 95 TYR A CA 1
ATOM 727 C C . TYR A 1 95 ? 1.866 9.606 1.145 1.00 95.25 95 TYR A C 1
ATOM 729 O O . TYR A 1 95 ? 1.191 10.091 0.237 1.00 95.25 95 TYR A O 1
ATOM 737 N N . HIS A 1 96 ? 2.896 8.795 0.932 1.00 94.31 96 HIS A N 1
ATOM 738 C CA . HIS A 1 96 ? 3.317 8.317 -0.374 1.00 94.31 96 HIS A CA 1
ATOM 739 C C . HIS A 1 96 ? 3.111 6.805 -0.479 1.00 94.31 96 HIS A C 1
ATOM 741 O O . HIS A 1 96 ? 3.562 6.064 0.394 1.00 94.31 96 HIS A O 1
ATOM 747 N N . GLY A 1 97 ? 2.432 6.363 -1.539 1.00 93.31 97 GLY A N 1
ATOM 748 C CA . GLY A 1 97 ? 2.052 4.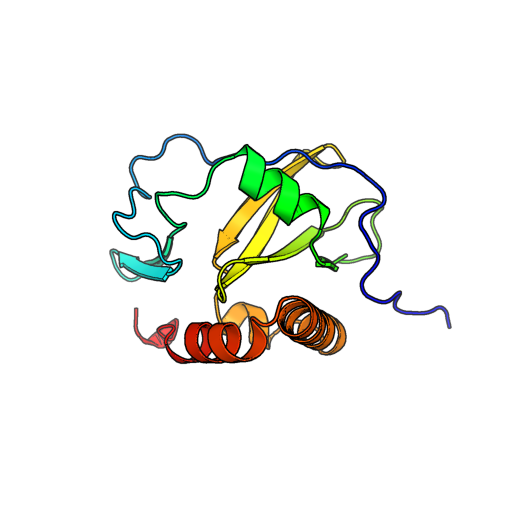972 -1.786 1.00 93.31 97 GLY A CA 1
ATOM 749 C C . GLY A 1 97 ? 2.894 4.292 -2.858 1.00 93.31 97 GLY A C 1
ATOM 750 O O . GLY A 1 97 ? 3.148 4.873 -3.909 1.00 93.31 97 GLY A O 1
ATOM 751 N N . PHE A 1 98 ? 3.264 3.036 -2.615 1.00 93.31 98 PHE A N 1
ATOM 752 C CA . PHE A 1 98 ? 3.943 2.171 -3.580 1.00 93.31 98 PHE A CA 1
ATOM 753 C C . PHE A 1 98 ? 3.529 0.700 -3.384 1.00 93.31 98 PHE A C 1
ATOM 755 O O . PHE A 1 98 ? 3.044 0.346 -2.306 1.00 93.31 98 PHE A O 1
ATOM 762 N N . PRO A 1 99 ? 3.684 -0.170 -4.400 1.00 95.00 99 PRO A N 1
ATOM 763 C CA . PRO A 1 99 ? 3.350 -1.587 -4.274 1.00 95.00 99 PRO A CA 1
ATOM 764 C C . PRO A 1 99 ? 4.097 -2.280 -3.126 1.00 95.00 99 PRO A C 1
ATOM 766 O O . PRO A 1 99 ? 5.305 -2.099 -2.965 1.00 95.00 99 PRO A O 1
ATOM 769 N N . GLU A 1 100 ? 3.387 -3.097 -2.347 1.00 95.81 100 GLU A N 1
ATOM 770 C CA . GLU A 1 100 ? 3.944 -3.820 -1.200 1.00 95.81 100 GLU A CA 1
ATOM 771 C C . GLU A 1 100 ? 4.448 -5.208 -1.598 1.00 95.81 100 GLU A C 1
ATOM 773 O O . GLU A 1 100 ? 3.730 -6.015 -2.193 1.00 95.81 100 GLU A O 1
ATOM 778 N N . HIS A 1 101 ? 5.697 -5.500 -1.245 1.00 95.06 101 HIS A N 1
ATOM 779 C CA . HIS A 1 101 ? 6.311 -6.781 -1.571 1.00 95.06 101 HIS A CA 1
ATOM 780 C C . HIS A 1 101 ? 5.783 -7.919 -0.681 1.00 95.06 101 HIS A C 1
ATOM 782 O O . HIS A 1 101 ? 5.536 -7.712 0.508 1.00 95.06 101 HIS A O 1
ATOM 788 N N . ARG A 1 102 ? 5.690 -9.144 -1.211 1.00 94.38 102 ARG A N 1
ATOM 789 C CA . ARG A 1 102 ? 5.182 -10.324 -0.492 1.00 94.38 102 ARG A CA 1
ATOM 790 C C . ARG A 1 102 ? 5.969 -10.601 0.792 1.00 94.38 102 ARG A C 1
ATOM 792 O O . ARG A 1 102 ? 5.368 -10.830 1.834 1.00 94.38 102 ARG A O 1
ATOM 799 N N . ASP A 1 103 ? 7.295 -10.471 0.739 1.00 93.12 103 ASP A N 1
ATOM 800 C CA . ASP A 1 103 ? 8.164 -10.724 1.895 1.00 93.12 103 ASP A CA 1
ATOM 801 C C . ASP A 1 103 ? 7.896 -9.706 3.028 1.00 93.12 103 ASP A C 1
ATOM 803 O O . ASP A 1 103 ? 7.992 -10.031 4.209 1.00 93.12 103 ASP A O 1
ATOM 807 N N . GLU A 1 104 ? 7.506 -8.472 2.682 1.00 93.31 104 GLU A N 1
ATOM 808 C CA . GLU A 1 104 ? 7.127 -7.442 3.662 1.00 93.31 104 GLU A CA 1
ATOM 809 C C . GLU A 1 104 ? 5.729 -7.706 4.235 1.00 93.31 104 GLU A C 1
ATOM 811 O O . GLU A 1 104 ? 5.495 -7.484 5.424 1.00 93.31 104 GLU A O 1
ATOM 816 N N . LEU A 1 105 ? 4.812 -8.220 3.409 1.00 93.44 105 LEU A N 1
ATOM 817 C CA . LEU A 1 105 ? 3.483 -8.652 3.832 1.00 93.44 105 LEU A CA 1
ATOM 818 C C . LEU A 1 105 ? 3.563 -9.828 4.817 1.00 93.44 105 LEU A C 1
ATOM 820 O O . LEU A 1 105 ? 2.845 -9.833 5.817 1.00 93.44 105 LEU A O 1
ATOM 824 N N . GLU A 1 106 ? 4.422 -10.816 4.566 1.00 92.44 106 GLU A N 1
ATOM 825 C CA . GLU A 1 106 ? 4.556 -12.031 5.383 1.00 92.44 106 GLU A CA 1
ATOM 826 C C . GLU A 1 106 ? 4.960 -11.742 6.831 1.00 92.44 106 GLU A C 1
ATOM 828 O O . GLU A 1 106 ? 4.438 -12.375 7.758 1.00 92.44 106 GLU A O 1
ATOM 833 N N . VAL A 1 107 ? 5.824 -10.743 7.033 1.00 93.38 107 VAL A N 1
ATOM 834 C CA . VAL A 1 107 ? 6.278 -10.320 8.364 1.00 93.38 107 VAL A CA 1
ATOM 835 C C . VAL A 1 107 ? 5.270 -9.428 9.094 1.00 93.38 107 VAL A C 1
ATOM 837 O O . VAL A 1 107 ? 5.467 -9.115 10.272 1.00 93.38 107 VAL A O 1
ATOM 840 N N . LEU A 1 108 ? 4.167 -9.023 8.449 1.00 93.31 108 LEU A N 1
ATOM 841 C CA . LEU A 1 108 ? 3.140 -8.232 9.121 1.00 93.31 108 LEU A CA 1
ATOM 842 C C . LEU A 1 108 ? 2.411 -9.041 10.201 1.00 93.31 108 LEU A C 1
ATOM 844 O O . LEU A 1 108 ? 2.140 -10.244 10.037 1.00 93.31 108 LEU A O 1
ATOM 848 N N . PRO A 1 109 ? 1.983 -8.369 11.290 1.00 94.12 109 PRO A N 1
ATOM 849 C CA . PRO A 1 109 ? 1.133 -8.988 12.291 1.00 94.12 109 PRO A CA 1
ATOM 850 C C . PRO A 1 109 ? -0.092 -9.647 11.651 1.00 94.12 109 PRO A C 1
ATOM 852 O O . PRO A 1 109 ? -0.728 -9.085 10.756 1.00 94.12 109 PRO A O 1
ATOM 855 N N . LYS A 1 110 ? -0.456 -10.837 12.144 1.00 94.06 110 LYS A N 1
ATOM 856 C CA . LYS A 1 110 ? -1.556 -11.646 11.591 1.00 94.06 110 LYS A CA 1
ATOM 857 C C . LYS A 1 110 ? -2.853 -10.846 11.428 1.00 94.06 110 LYS A C 1
ATOM 859 O O . LYS A 1 110 ? -3.523 -10.992 10.416 1.00 94.06 110 LYS A O 1
ATOM 864 N N . HIS A 1 111 ? -3.191 -9.988 12.391 1.00 92.44 111 HIS A N 1
ATOM 865 C CA . HIS A 1 111 ? -4.413 -9.182 12.334 1.00 92.44 111 HIS A CA 1
ATOM 866 C C . HIS A 1 111 ? -4.414 -8.176 11.169 1.00 92.44 111 HIS A C 1
ATOM 868 O O . HIS A 1 111 ? -5.451 -7.997 10.541 1.00 92.44 111 HIS A O 1
ATOM 874 N N . VAL A 1 112 ? -3.266 -7.577 10.830 1.00 94.44 112 VAL A N 1
ATOM 875 C CA . VAL A 1 112 ? -3.141 -6.660 9.682 1.00 94.44 112 VAL A CA 1
ATOM 876 C C . VAL A 1 112 ? -3.320 -7.431 8.381 1.00 94.44 112 VAL A C 1
ATOM 878 O O . VAL A 1 112 ? -4.107 -7.028 7.532 1.00 94.44 112 VAL A O 1
ATOM 881 N N . ARG A 1 113 ? -2.657 -8.589 8.252 1.00 96.44 113 ARG A N 1
ATOM 882 C CA . ARG A 1 113 ? -2.826 -9.468 7.084 1.00 96.44 113 ARG A CA 1
ATOM 883 C C . ARG A 1 113 ? -4.283 -9.882 6.893 1.00 96.44 113 ARG A C 1
ATOM 885 O O . ARG A 1 113 ? -4.798 -9.818 5.783 1.00 96.44 113 ARG A O 1
ATOM 892 N N . LEU A 1 114 ? -4.959 -10.275 7.973 1.00 96.38 114 LEU A N 1
ATOM 893 C CA . LEU A 1 114 ? -6.377 -10.630 7.924 1.00 96.38 114 LEU A CA 1
ATOM 894 C C . LEU A 1 114 ? -7.252 -9.444 7.505 1.00 96.38 114 LEU A C 1
ATOM 896 O O . LEU A 1 114 ? -8.147 -9.639 6.690 1.00 96.38 114 LEU A O 1
ATOM 900 N N . ALA A 1 115 ? -6.977 -8.233 7.998 1.00 96.12 115 ALA A N 1
ATOM 901 C CA . ALA A 1 115 ? -7.697 -7.028 7.585 1.00 96.12 115 ALA A CA 1
ATOM 902 C C . ALA A 1 115 ? -7.508 -6.723 6.088 1.00 96.12 115 ALA A C 1
ATOM 904 O O . ALA A 1 115 ? -8.477 -6.385 5.415 1.00 96.12 115 ALA A O 1
ATOM 905 N N . ILE A 1 116 ? -6.299 -6.920 5.548 1.00 97.31 116 ILE A N 1
ATOM 906 C CA . ILE A 1 116 ? -6.005 -6.764 4.113 1.00 97.31 116 ILE A CA 1
ATOM 907 C C . ILE A 1 116 ? -6.848 -7.725 3.273 1.00 97.31 116 ILE A C 1
ATOM 909 O O . ILE A 1 116 ? -7.549 -7.290 2.363 1.00 97.31 116 ILE A O 1
ATOM 913 N N . PHE A 1 117 ? -6.836 -9.021 3.595 1.00 97.56 117 PHE A N 1
ATOM 914 C CA . PHE A 1 117 ? -7.628 -9.999 2.844 1.00 97.56 117 PHE A CA 1
ATOM 915 C C . PHE A 1 117 ? -9.135 -9.823 3.047 1.00 97.56 117 PHE A C 1
ATOM 917 O O . PHE A 1 117 ? -9.903 -10.048 2.116 1.00 97.56 117 PHE A O 1
ATOM 924 N N . HIS A 1 118 ? -9.571 -9.385 4.230 1.00 96.38 118 HIS A N 1
ATOM 925 C CA . HIS A 1 118 ? -10.966 -9.026 4.464 1.00 96.38 118 HIS A CA 1
ATOM 926 C C . HIS A 1 118 ? -11.395 -7.869 3.559 1.00 96.38 118 HIS A C 1
ATOM 928 O O . HIS A 1 118 ? -12.395 -7.983 2.859 1.00 96.38 118 HIS A O 1
ATOM 934 N N . ARG A 1 119 ? -10.600 -6.795 3.499 1.00 95.50 119 ARG A N 1
ATOM 935 C CA . ARG A 1 119 ? -10.866 -5.654 2.619 1.00 95.50 119 ARG A CA 1
ATOM 936 C C . ARG A 1 119 ? -10.857 -6.055 1.147 1.00 95.50 119 ARG A C 1
ATOM 938 O O . ARG A 1 119 ? -11.741 -5.657 0.400 1.00 95.50 119 ARG A O 1
ATOM 945 N N . ALA A 1 120 ? -9.906 -6.892 0.736 1.00 96.62 120 ALA A N 1
ATOM 946 C CA . ALA A 1 120 ? -9.874 -7.427 -0.621 1.00 96.62 120 ALA A CA 1
ATOM 947 C C . ALA A 1 120 ? -11.161 -8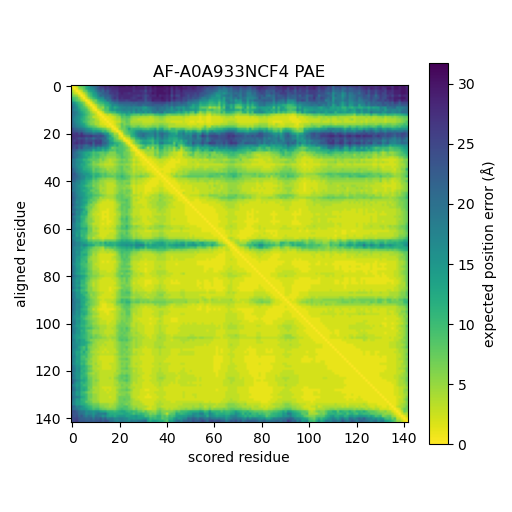.200 -0.954 1.00 96.62 120 ALA A C 1
ATOM 949 O O . ALA A 1 120 ? -11.691 -8.057 -2.051 1.00 96.62 120 ALA A O 1
ATOM 950 N N . ARG A 1 121 ? -11.703 -8.972 -0.004 1.00 97.56 121 ARG A N 1
ATOM 951 C CA . ARG A 1 121 ? -12.977 -9.685 -0.169 1.00 97.56 121 ARG A CA 1
ATOM 952 C C . ARG A 1 121 ? -14.165 -8.740 -0.305 1.00 97.56 121 ARG A C 1
ATOM 954 O O . ARG A 1 121 ? -14.981 -8.950 -1.194 1.00 97.56 121 ARG A O 1
ATOM 961 N N . GLU A 1 122 ? -14.249 -7.702 0.527 1.00 96.50 122 GL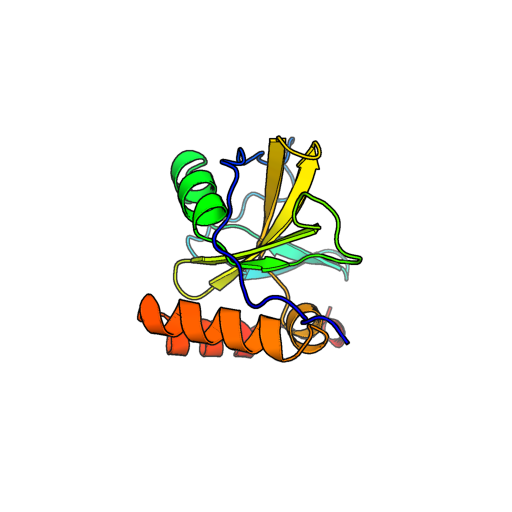U A N 1
ATOM 962 C CA . GLU A 1 122 ? -15.297 -6.671 0.424 1.00 96.50 122 GLU A CA 1
ATOM 963 C C . GLU A 1 122 ? -15.309 -5.994 -0.951 1.00 96.50 122 GLU A C 1
ATOM 965 O O . GLU A 1 122 ? -16.370 -5.663 -1.471 1.00 96.50 122 GLU A O 1
ATOM 970 N N . LEU A 1 123 ? -14.129 -5.817 -1.548 1.00 94.75 123 LEU A N 1
ATOM 971 C CA . LEU A 1 123 ? -13.956 -5.220 -2.871 1.00 94.75 123 LEU A CA 1
ATOM 972 C C . LEU A 1 123 ? -14.121 -6.223 -4.027 1.00 94.75 123 LEU A C 1
ATOM 974 O O . LEU A 1 123 ? -14.038 -5.820 -5.184 1.00 94.75 123 LEU A O 1
ATOM 978 N N . GLY A 1 124 ? -14.302 -7.520 -3.748 1.00 97.94 124 GLY A N 1
ATOM 979 C CA . GLY A 1 124 ? -14.325 -8.571 -4.774 1.00 97.94 124 GLY A CA 1
ATOM 980 C C . GLY A 1 124 ? -12.965 -8.828 -5.444 1.00 97.94 124 GLY A C 1
ATOM 981 O O . GLY A 1 124 ? -12.914 -9.342 -6.555 1.00 97.94 124 GLY A O 1
ATOM 982 N N . GLN A 1 125 ? -11.861 -8.464 -4.788 1.00 97.69 125 GLN A N 1
ATOM 983 C CA . GLN A 1 125 ? -10.488 -8.510 -5.314 1.00 97.69 125 GLN A CA 1
ATOM 984 C C . GLN A 1 125 ? -9.593 -9.539 -4.600 1.00 97.69 125 GLN A C 1
ATOM 986 O O . GLN A 1 125 ? -8.381 -9.546 -4.810 1.00 97.69 125 GLN A O 1
ATOM 991 N N . GLU A 1 126 ? -10.147 -10.393 -3.731 1.00 97.81 126 GLU A N 1
ATOM 992 C CA . GLU A 1 126 ? -9.348 -11.328 -2.921 1.00 97.81 126 GLU A CA 1
ATOM 993 C C . GLU A 1 126 ? -8.515 -12.296 -3.774 1.00 97.81 126 GLU A C 1
ATOM 995 O O . GLU A 1 126 ? -7.330 -12.473 -3.499 1.00 97.81 126 GLU A O 1
ATOM 1000 N N . GLU A 1 127 ? -9.108 -12.905 -4.802 1.00 97.88 127 GLU A N 1
ATOM 1001 C CA . GLU A 1 127 ? -8.412 -13.844 -5.693 1.00 97.88 127 GLU A CA 1
ATOM 1002 C C . GLU A 1 127 ? -7.310 -13.140 -6.493 1.00 97.88 127 GLU A C 1
ATOM 1004 O O . GLU A 1 127 ? -6.149 -13.537 -6.421 1.00 97.88 127 GLU A O 1
ATOM 1009 N N . ALA A 1 128 ? -7.637 -12.008 -7.124 1.00 97.62 128 ALA A N 1
ATOM 1010 C CA . ALA A 1 128 ? -6.667 -11.198 -7.858 1.00 97.62 128 ALA A CA 1
ATOM 1011 C C . ALA A 1 128 ? -5.481 -10.761 -6.978 1.00 97.62 128 ALA A C 1
ATOM 1013 O O . ALA A 1 128 ? -4.338 -10.786 -7.433 1.00 97.62 128 ALA A O 1
ATOM 1014 N N . LEU A 1 129 ? -5.734 -10.427 -5.706 1.00 97.56 129 LEU A N 1
ATOM 1015 C CA . LEU A 1 129 ? -4.682 -10.108 -4.743 1.00 97.56 129 LEU A CA 1
ATOM 1016 C C . LEU A 1 129 ? -3.783 -11.309 -4.438 1.00 97.56 129 LEU A C 1
ATOM 1018 O O . LEU A 1 129 ? -2.564 -11.153 -4.359 1.00 97.56 129 LEU A O 1
ATOM 1022 N N . ARG A 1 130 ? -4.356 -12.503 -4.267 1.00 97.56 130 ARG A N 1
ATOM 1023 C CA . ARG A 1 130 ? -3.575 -13.731 -4.044 1.00 97.56 130 ARG A CA 1
ATOM 1024 C C . ARG A 1 130 ? -2.679 -14.032 -5.237 1.00 97.56 130 ARG A C 1
ATOM 1026 O O . ARG A 1 130 ? -1.489 -14.273 -5.039 1.00 97.56 130 ARG A O 1
ATOM 1033 N N . ASP A 1 131 ? -3.217 -13.930 -6.445 1.00 97.19 131 ASP A N 1
ATOM 1034 C CA . ASP A 1 131 ? -2.460 -14.142 -7.678 1.00 97.19 131 ASP A CA 1
ATOM 1035 C C . ASP A 1 131 ? -1.358 -13.094 -7.850 1.00 97.19 131 ASP A C 1
ATOM 1037 O O . ASP A 1 131 ? -0.233 -13.413 -8.241 1.00 97.19 131 ASP A O 1
ATOM 1041 N N . TRP A 1 132 ? -1.654 -11.833 -7.520 1.00 96.12 132 TRP A N 1
ATOM 1042 C CA . TRP A 1 132 ? -0.678 -10.749 -7.548 1.00 96.12 132 TRP A CA 1
ATOM 1043 C C . TRP A 1 132 ? 0.472 -10.963 -6.564 1.00 96.12 132 TRP A C 1
ATOM 1045 O O . TRP A 1 132 ? 1.614 -10.678 -6.907 1.00 96.12 132 TRP A O 1
ATOM 1055 N N . ILE A 1 133 ? 0.203 -11.491 -5.368 1.00 95.50 133 ILE A N 1
ATOM 1056 C CA . ILE A 1 133 ? 1.240 -11.844 -4.386 1.00 95.50 133 ILE A CA 1
ATOM 1057 C C . ILE A 1 133 ? 2.064 -13.043 -4.875 1.00 95.50 133 ILE A C 1
ATOM 1059 O O . ILE A 1 133 ? 3.293 -13.015 -4.804 1.00 95.50 133 ILE A O 1
ATOM 1063 N N . ALA A 1 134 ? 1.404 -14.0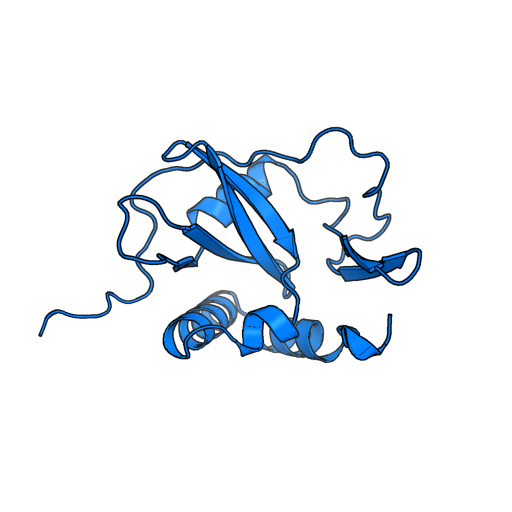86 -5.385 1.00 94.06 134 ALA A N 1
ATOM 1064 C CA . ALA A 1 134 ? 2.051 -15.329 -5.801 1.00 94.06 134 ALA A CA 1
ATOM 1065 C C . ALA A 1 134 ? 3.025 -15.139 -6.976 1.00 94.06 134 ALA A C 1
ATOM 1067 O O . ALA A 1 134 ? 4.045 -15.822 -7.041 1.00 94.06 134 ALA A O 1
ATOM 1068 N N . ARG A 1 135 ? 2.738 -14.193 -7.880 1.00 93.06 135 ARG A N 1
ATOM 1069 C CA . ARG A 1 135 ? 3.585 -13.887 -9.046 1.00 93.06 135 ARG A CA 1
ATOM 1070 C C . ARG A 1 135 ? 4.760 -12.950 -8.757 1.00 93.06 135 ARG A C 1
ATOM 1072 O O . ARG A 1 135 ? 5.526 -12.659 -9.673 1.00 93.06 135 ARG A O 1
ATOM 1079 N N . GLN A 1 136 ? 4.887 -12.425 -7.535 1.00 91.62 136 GLN A N 1
ATOM 1080 C CA . GLN A 1 136 ? 6.014 -11.553 -7.207 1.00 91.62 136 GLN A CA 1
ATOM 1081 C C . GLN A 1 136 ? 7.323 -12.350 -7.159 1.00 91.62 136 GLN A C 1
ATOM 1083 O O . GLN A 1 136 ? 7.332 -13.457 -6.605 1.00 91.62 136 GLN A O 1
ATOM 1088 N N . PRO A 1 137 ? 8.428 -11.783 -7.679 1.00 85.88 137 PRO A N 1
ATOM 1089 C CA . PRO A 1 137 ? 9.749 -12.382 -7.513 1.00 85.88 137 PRO A CA 1
ATOM 1090 C C . PRO A 1 137 ? 10.114 -12.447 -6.025 1.00 85.88 137 PRO A C 1
ATOM 1092 O O . PRO A 1 137 ? 9.656 -11.619 -5.243 1.00 85.88 137 PRO A O 1
ATOM 1095 N N . SER A 1 138 ? 10.927 -13.414 -5.600 1.00 77.50 138 SER A N 1
ATOM 1096 C CA . SER A 1 138 ? 11.520 -13.338 -4.263 1.00 7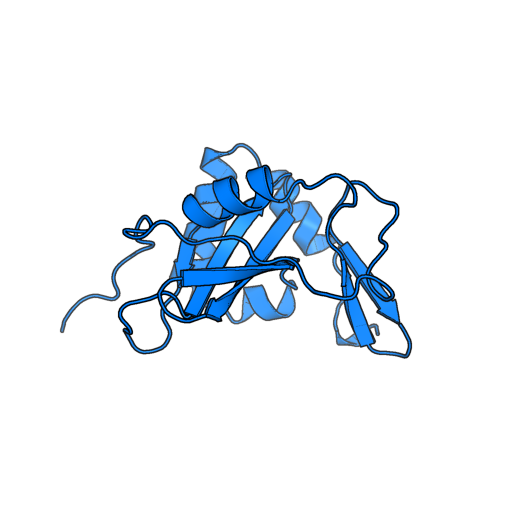7.50 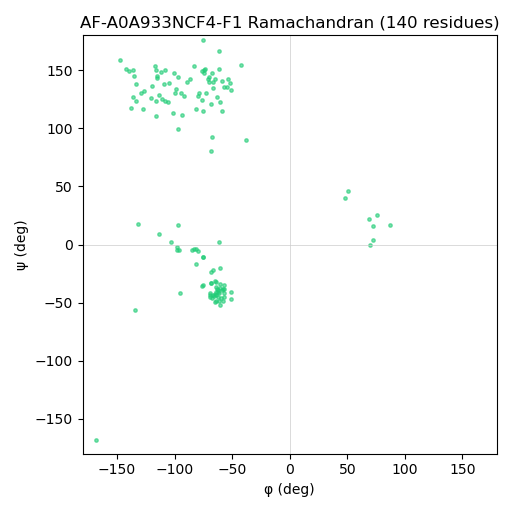138 SER A CA 1
ATOM 1097 C C . SER A 1 138 ? 12.619 -12.276 -4.255 1.00 77.50 138 SER A C 1
ATOM 1099 O O . SER A 1 138 ? 13.307 -12.083 -5.256 1.00 77.50 138 SER A O 1
ATOM 1101 N N . ARG A 1 139 ? 12.876 -11.629 -3.109 1.00 70.38 139 ARG A N 1
ATOM 1102 C CA . ARG A 1 139 ? 14.083 -10.794 -2.969 1.00 70.38 139 ARG A CA 1
ATOM 1103 C C . ARG A 1 139 ? 15.388 -11.571 -3.158 1.00 70.38 139 ARG A C 1
ATOM 1105 O O . ARG A 1 139 ? 16.402 -10.944 -3.427 1.00 70.38 139 ARG A O 1
ATOM 1112 N N . GLY A 1 140 ? 15.367 -12.898 -3.012 1.00 65.06 140 GLY A N 1
ATOM 1113 C CA . GLY A 1 140 ? 16.516 -13.758 -3.309 1.00 65.06 140 GLY A CA 1
ATOM 1114 C C . GLY A 1 140 ? 16.772 -13.985 -4.804 1.00 65.06 140 GLY A C 1
ATOM 1115 O O . GLY A 1 140 ? 17.823 -14.520 -5.140 1.00 65.06 140 GLY A O 1
ATOM 1116 N N . ASP A 1 141 ? 15.840 -13.584 -5.676 1.00 58.84 141 ASP A N 1
ATOM 1117 C CA . ASP A 1 141 ? 15.927 -13.780 -7.129 1.00 58.84 141 ASP A CA 1
ATOM 1118 C C . ASP A 1 141 ? 16.490 -12.548 -7.872 1.00 58.84 141 ASP A C 1
ATOM 1120 O O . ASP A 1 141 ? 16.645 -12.598 -9.094 1.00 58.84 141 ASP A O 1
ATOM 1124 N N . ALA A 1 142 ? 16.733 -11.435 -7.161 1.00 54.88 142 ALA A N 1
ATOM 1125 C CA . ALA A 1 142 ? 17.208 -10.162 -7.717 1.00 54.88 142 ALA A CA 1
ATOM 1126 C C . ALA A 1 142 ? 18.739 -10.067 -7.746 1.00 54.88 142 ALA A C 1
ATOM 1128 O O . ALA A 1 142 ? 19.386 -10.428 -6.738 1.00 54.88 142 ALA A O 1
#

Radius of gyration: 14.96 Å; Cα contacts (8 Å, |Δi|>4): 231; chains: 1; bounding box: 36×31×49 Å